Protein AF-A0A4Y7KGI1-F1 (afdb_monomer)

Structure (mmCIF, N/CA/C/O backbone):
data_AF-A0A4Y7KGI1-F1
#
_entry.id   AF-A0A4Y7KGI1-F1
#
loop_
_atom_site.group_PDB
_atom_site.id
_atom_site.type_symbol
_atom_site.label_atom_id
_atom_site.label_alt_id
_atom_site.label_comp_id
_atom_site.label_asym_id
_atom_site.label_entity_id
_atom_site.label_seq_id
_atom_site.pdbx_PDB_ins_code
_atom_site.Cartn_x
_atom_site.Cartn_y
_atom_site.Cartn_z
_atom_site.occupancy
_atom_site.B_iso_or_equiv
_atom_site.auth_seq_id
_atom_site.auth_comp_id
_atom_site.auth_asym_id
_atom_site.auth_atom_id
_atom_site.pdbx_PDB_model_num
ATOM 1 N N . MET A 1 1 ? 26.899 7.361 29.196 1.00 39.91 1 MET A N 1
ATOM 2 C CA . MET A 1 1 ? 26.241 8.656 28.919 1.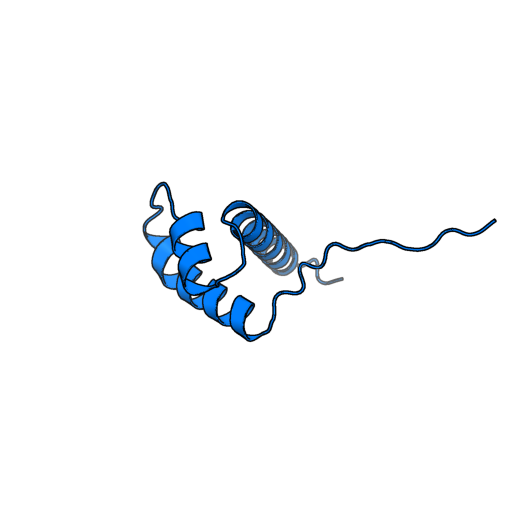00 39.91 1 MET A CA 1
ATOM 3 C C . MET A 1 1 ? 25.465 8.530 27.614 1.00 39.91 1 MET A C 1
ATOM 5 O O . MET A 1 1 ? 26.033 8.024 26.662 1.00 39.91 1 MET A O 1
ATOM 9 N N . ALA A 1 2 ? 24.204 8.977 27.638 1.00 41.69 2 ALA A N 1
ATOM 10 C CA . ALA A 1 2 ? 23.294 9.290 26.527 1.00 41.69 2 ALA A CA 1
ATOM 11 C C . ALA A 1 2 ? 22.813 8.166 25.578 1.00 41.69 2 ALA A C 1
ATOM 13 O O . ALA A 1 2 ? 23.484 7.776 24.630 1.00 41.69 2 ALA A O 1
ATOM 14 N N . SER A 1 3 ? 21.553 7.765 25.787 1.00 62.41 3 SER A N 1
ATOM 15 C CA . SER A 1 3 ? 20.631 7.330 24.731 1.00 62.41 3 SER A CA 1
ATOM 16 C C . SER A 1 3 ? 20.479 8.405 23.649 1.00 62.41 3 SER A C 1
ATOM 18 O O . SER A 1 3 ? 20.408 9.588 23.980 1.00 62.41 3 SER A O 1
ATOM 20 N N . SER A 1 4 ? 20.324 7.999 22.386 1.00 57.50 4 SER A N 1
ATOM 21 C CA . SER A 1 4 ? 19.681 8.770 21.303 1.00 57.50 4 SER A CA 1
ATOM 22 C C . SER A 1 4 ? 19.423 7.859 20.094 1.00 57.50 4 SER A C 1
ATOM 24 O O . SER A 1 4 ? 20.148 6.887 19.907 1.00 57.50 4 SER A O 1
ATOM 26 N N . PRO A 1 5 ? 18.388 8.134 19.287 1.00 52.97 5 PRO A N 1
ATOM 27 C CA . PRO A 1 5 ? 16.992 7.869 19.587 1.00 52.97 5 PRO A CA 1
ATOM 28 C C . PRO A 1 5 ? 16.460 6.739 18.697 1.00 52.97 5 PRO A C 1
ATOM 30 O O . PRO A 1 5 ? 17.114 6.266 17.773 1.00 52.97 5 PRO A O 1
ATOM 33 N N . LYS A 1 6 ? 15.227 6.325 18.987 1.00 56.84 6 LYS A N 1
ATOM 34 C CA . LYS A 1 6 ? 14.410 5.471 18.132 1.00 56.84 6 LYS A CA 1
ATOM 35 C C . LYS A 1 6 ? 14.455 5.993 16.694 1.00 56.84 6 LYS A C 1
ATOM 37 O O . LYS A 1 6 ? 13.779 6.964 16.371 1.00 56.84 6 LYS A O 1
ATOM 42 N N . GLY A 1 7 ? 15.204 5.320 15.829 1.00 42.41 7 GLY A N 1
ATOM 43 C CA . GLY A 1 7 ? 14.872 5.297 14.418 1.00 42.41 7 GLY A CA 1
ATOM 44 C C . GLY A 1 7 ? 13.586 4.501 14.309 1.00 42.41 7 GLY A C 1
ATOM 45 O O . GLY A 1 7 ? 13.616 3.304 14.047 1.00 42.41 7 GLY A O 1
ATOM 46 N N . CYS A 1 8 ? 12.445 5.137 14.582 1.00 43.75 8 CYS A N 1
ATOM 47 C CA . CYS A 1 8 ? 11.240 4.725 13.902 1.00 43.75 8 CYS A CA 1
ATOM 48 C C . CYS A 1 8 ? 11.616 4.787 12.425 1.00 43.75 8 CYS A C 1
ATOM 50 O O . CYS A 1 8 ? 11.791 5.865 11.861 1.00 43.75 8 CYS A O 1
ATOM 52 N N . SER A 1 9 ? 11.816 3.627 11.810 1.00 51.03 9 SER A N 1
ATOM 53 C CA . SER A 1 9 ? 11.804 3.482 10.363 1.00 51.03 9 SER A CA 1
ATOM 54 C C . SER A 1 9 ? 10.373 3.762 9.901 1.00 51.03 9 SER A C 1
ATOM 56 O O . SER A 1 9 ? 9.676 2.893 9.387 1.00 51.03 9 SER A O 1
ATOM 58 N N . SER A 1 10 ? 9.899 4.985 10.155 1.00 54.66 10 SER A N 1
ATOM 59 C CA . SER A 1 10 ? 8.916 5.645 9.332 1.00 54.66 10 SER A CA 1
ATOM 60 C C . SER A 1 10 ? 9.627 5.768 8.002 1.00 54.66 10 SER A C 1
ATOM 62 O O . SER A 1 10 ? 10.391 6.708 7.765 1.00 54.66 10 SER A O 1
ATOM 64 N N . SER A 1 11 ? 9.507 4.721 7.188 1.00 60.22 11 SER A N 1
ATOM 65 C CA . SER A 1 11 ? 9.757 4.825 5.764 1.00 60.22 11 SER A CA 1
ATOM 66 C C . SER A 1 11 ? 9.060 6.109 5.366 1.00 60.22 11 SER A C 1
ATOM 68 O O . SER A 1 11 ? 7.854 6.228 5.568 1.00 60.22 11 SER A O 1
ATOM 70 N N . SER A 1 12 ? 9.836 7.132 5.009 1.00 67.69 12 SER A N 1
ATOM 71 C CA . SER A 1 12 ? 9.304 8.463 4.737 1.00 67.69 12 SER A CA 1
ATOM 72 C C . SER A 1 12 ? 8.605 8.403 3.390 1.00 67.69 12 SER A C 1
ATOM 74 O O . SER A 1 12 ? 9.112 8.901 2.392 1.00 67.69 12 SER A O 1
ATOM 76 N N . TRP A 1 13 ? 7.472 7.704 3.370 1.00 79.25 13 TRP A N 1
ATOM 77 C CA . TRP A 1 13 ? 6.550 7.655 2.263 1.00 79.25 13 TRP A CA 1
ATOM 78 C C . TRP A 1 13 ? 6.123 9.088 2.020 1.00 79.25 13 TRP A C 1
ATOM 80 O O . TRP A 1 13 ? 5.490 9.724 2.867 1.00 79.25 13 TRP A O 1
ATOM 90 N N . THR A 1 14 ? 6.522 9.623 0.875 1.00 85.12 14 THR A N 1
ATOM 91 C CA . THR A 1 14 ? 6.026 10.927 0.464 1.00 85.12 14 THR A CA 1
ATOM 92 C C . THR A 1 14 ? 4.527 10.824 0.199 1.00 85.12 14 THR A C 1
ATOM 94 O O . THR A 1 14 ? 3.981 9.743 -0.045 1.00 85.12 14 THR A O 1
ATOM 97 N N . TRP A 1 15 ? 3.843 11.967 0.208 1.00 84.56 15 TRP A N 1
ATOM 98 C CA . TRP A 1 15 ? 2.425 12.010 -0.146 1.00 84.56 15 TRP A CA 1
ATOM 99 C C . TRP A 1 15 ? 2.173 11.407 -1.543 1.00 84.56 15 TRP A C 1
ATOM 101 O O . TRP A 1 15 ? 1.166 10.731 -1.753 1.00 84.56 15 TRP A O 1
ATOM 111 N N . GLU A 1 16 ? 3.109 11.602 -2.482 1.00 87.25 16 GLU A N 1
ATOM 112 C CA . GLU A 1 16 ? 3.053 11.063 -3.847 1.00 87.25 16 GLU A CA 1
ATOM 113 C C . GLU A 1 16 ? 3.150 9.543 -3.845 1.00 87.25 16 GLU A C 1
ATOM 115 O O . GLU A 1 16 ? 2.346 8.871 -4.490 1.00 87.25 16 GLU A O 1
ATOM 120 N N . GLN A 1 17 ? 4.097 8.997 -3.078 1.00 87.69 17 GLN A N 1
ATOM 121 C CA . GLN A 1 17 ? 4.286 7.557 -2.952 1.00 87.69 17 GLN A CA 1
ATOM 122 C C . GLN A 1 17 ? 3.073 6.897 -2.301 1.00 87.69 17 GLN A C 1
ATOM 124 O O . GLN A 1 17 ? 2.600 5.883 -2.812 1.00 87.69 17 GLN A O 1
ATOM 129 N N . ASN A 1 18 ? 2.526 7.486 -1.230 1.00 86.88 18 ASN A N 1
ATOM 130 C CA . ASN A 1 18 ? 1.339 6.945 -0.565 1.00 86.88 18 ASN A CA 1
ATOM 131 C C . ASN A 1 18 ? 0.133 6.934 -1.510 1.00 86.88 18 ASN A C 1
ATOM 133 O O . ASN A 1 18 ? -0.541 5.917 -1.650 1.00 86.88 18 ASN A O 1
ATOM 137 N N . LYS A 1 19 ? -0.088 8.034 -2.239 1.00 89.31 19 LYS A N 1
ATOM 138 C CA . LYS A 1 19 ? -1.171 8.128 -3.224 1.00 89.31 19 LYS A CA 1
ATOM 139 C C . LYS A 1 19 ? -1.016 7.093 -4.341 1.00 89.31 19 LYS A C 1
ATOM 141 O O . LYS A 1 19 ? -1.982 6.421 -4.702 1.00 89.31 19 LYS A O 1
ATOM 146 N N . SER A 1 20 ? 0.188 6.945 -4.894 1.00 89.62 20 SER A N 1
ATOM 147 C CA . SER A 1 20 ? 0.472 5.934 -5.919 1.00 89.62 20 SER A CA 1
ATOM 148 C C . SER A 1 20 ? 0.277 4.514 -5.389 1.00 89.62 20 SER A C 1
ATOM 150 O O . SER A 1 20 ? -0.269 3.669 -6.102 1.00 89.62 20 SER A O 1
ATOM 152 N N . PHE A 1 21 ? 0.657 4.261 -4.136 1.00 89.62 21 PHE A N 1
ATOM 153 C CA . PHE A 1 21 ? 0.450 2.984 -3.465 1.00 89.62 21 PHE A CA 1
ATOM 154 C C . PHE A 1 21 ? -1.029 2.659 -3.297 1.00 89.62 21 PHE A C 1
ATOM 156 O O . PHE A 1 21 ? -1.436 1.585 -3.717 1.00 89.62 21 PHE A O 1
ATOM 163 N N . GLU A 1 22 ? -1.851 3.577 -2.791 1.00 89.12 22 GLU A N 1
ATOM 164 C CA . GLU A 1 22 ? -3.298 3.367 -2.633 1.00 89.12 22 GLU A CA 1
ATOM 165 C C . GLU A 1 22 ? -3.992 3.091 -3.977 1.00 89.12 22 GLU A C 1
ATOM 167 O O . GLU A 1 22 ? -4.803 2.169 -4.101 1.00 89.12 22 GLU A O 1
ATOM 172 N N . VAL A 1 23 ? -3.629 3.843 -5.024 1.00 90.06 23 VAL A N 1
ATOM 173 C CA . VAL A 1 23 ? -4.161 3.639 -6.381 1.00 90.06 23 VAL A CA 1
ATOM 174 C C . VAL A 1 23 ? -3.746 2.277 -6.939 1.00 90.06 23 VAL A C 1
ATOM 176 O O . VAL A 1 23 ? -4.555 1.587 -7.566 1.00 90.06 23 VAL A O 1
ATOM 179 N N . ALA A 1 24 ? -2.489 1.882 -6.745 1.00 89.00 24 ALA A N 1
ATOM 180 C CA . ALA A 1 24 ? -1.993 0.587 -7.188 1.00 89.00 24 ALA A CA 1
ATOM 181 C C . ALA A 1 24 ? -2.603 -0.565 -6.375 1.00 89.00 24 ALA A C 1
ATOM 183 O O . ALA A 1 24 ? -2.970 -1.588 -6.957 1.00 89.00 24 ALA A O 1
ATOM 184 N N . LEU A 1 25 ? -2.800 -0.378 -5.069 1.00 87.81 25 LEU A N 1
ATOM 185 C CA . LEU A 1 25 ? -3.480 -1.317 -4.185 1.00 87.81 25 LEU A CA 1
ATOM 186 C C . LEU A 1 25 ? -4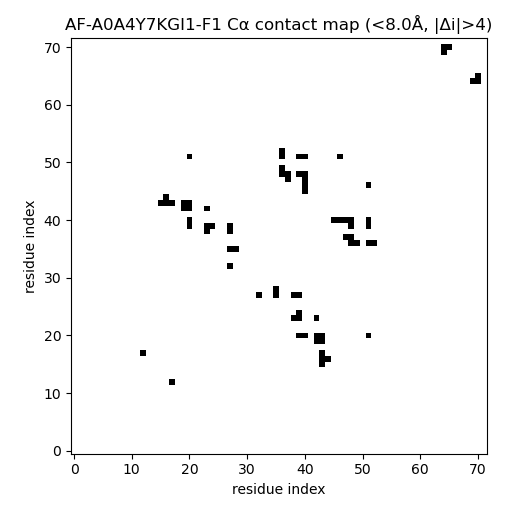.890 -1.596 -4.710 1.00 87.81 25 LEU A C 1
ATOM 188 O O . LEU A 1 25 ? -5.223 -2.746 -4.976 1.00 87.81 25 LEU A O 1
ATOM 192 N N . ALA A 1 26 ? -5.678 -0.555 -4.992 1.00 86.50 26 ALA A N 1
ATOM 193 C CA . ALA A 1 26 ? -7.041 -0.691 -5.512 1.00 86.50 26 ALA A CA 1
ATOM 194 C C . ALA A 1 26 ? -7.129 -1.476 -6.838 1.00 86.50 26 ALA A C 1
ATOM 196 O O . ALA A 1 26 ? -8.150 -2.117 -7.112 1.00 86.50 26 ALA A O 1
ATOM 197 N N . LYS A 1 27 ? -6.070 -1.432 -7.657 1.00 85.00 27 LYS A N 1
ATOM 198 C CA . LYS A 1 27 ? -5.980 -2.137 -8.946 1.00 85.00 27 LYS A CA 1
ATOM 199 C C . LYS A 1 27 ? -5.521 -3.585 -8.801 1.00 85.00 27 LYS A C 1
ATOM 201 O O . LYS A 1 27 ? -6.103 -4.463 -9.432 1.00 85.00 27 LYS A O 1
ATOM 206 N N . TYR A 1 28 ? -4.477 -3.835 -8.011 1.00 82.81 28 TYR A N 1
ATOM 207 C CA . TYR A 1 28 ? -3.794 -5.132 -7.990 1.00 82.81 28 TYR A CA 1
ATOM 208 C C . TYR A 1 28 ? -4.208 -6.038 -6.830 1.00 82.81 28 TYR A C 1
ATOM 210 O O . TYR A 1 28 ? -4.121 -7.253 -6.984 1.00 82.81 28 TYR A O 1
ATOM 218 N N . ILE A 1 29 ? -4.712 -5.500 -5.713 1.00 78.38 29 ILE A N 1
ATOM 219 C CA . ILE A 1 29 ? -5.090 -6.320 -4.548 1.00 78.38 29 ILE A CA 1
ATOM 220 C C . ILE A 1 29 ? -6.314 -7.206 -4.824 1.00 78.38 29 ILE A C 1
ATOM 222 O O . ILE A 1 29 ? -6.428 -8.289 -4.267 1.00 78.38 29 ILE A O 1
ATOM 226 N N . LYS A 1 30 ? -7.216 -6.787 -5.726 1.00 72.50 30 LYS A N 1
ATOM 227 C CA . LYS A 1 30 ? -8.463 -7.513 -6.035 1.00 72.50 30 LYS A CA 1
ATOM 228 C C . LYS A 1 30 ? -8.253 -8.833 -6.779 1.00 72.50 30 LYS A C 1
ATOM 230 O O . LYS A 1 30 ? -9.118 -9.696 -6.723 1.00 72.50 30 LYS A O 1
ATOM 235 N N . VAL A 1 31 ? -7.159 -8.952 -7.528 1.00 70.75 31 VAL A N 1
ATOM 236 C CA . VAL A 1 31 ? -6.914 -10.077 -8.452 1.00 70.75 31 VAL A CA 1
ATOM 237 C C . VAL A 1 31 ? -5.942 -11.102 -7.844 1.00 70.75 31 VAL A C 1
ATOM 239 O O . VAL A 1 31 ? -5.680 -12.124 -8.461 1.00 70.75 31 V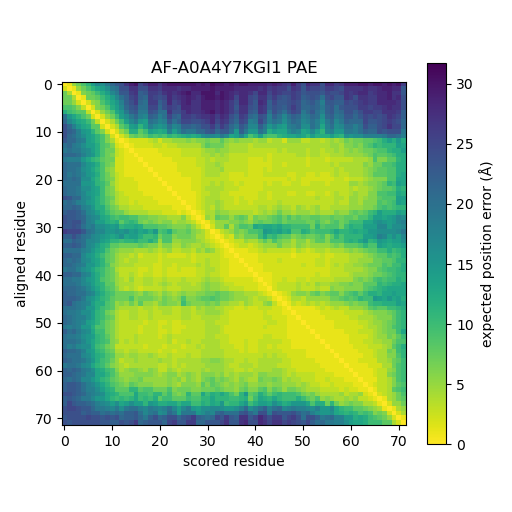AL A O 1
ATOM 242 N N . ASP A 1 32 ? -5.403 -10.818 -6.651 1.00 67.00 32 ASP A N 1
ATOM 243 C CA . ASP A 1 32 ? -4.348 -11.576 -5.959 1.00 67.00 32 ASP A CA 1
ATOM 244 C C . ASP A 1 32 ? -3.274 -12.190 -6.889 1.00 67.00 32 ASP A C 1
ATOM 246 O O . ASP A 1 32 ? -3.038 -13.398 -6.885 1.00 67.00 32 ASP A O 1
ATO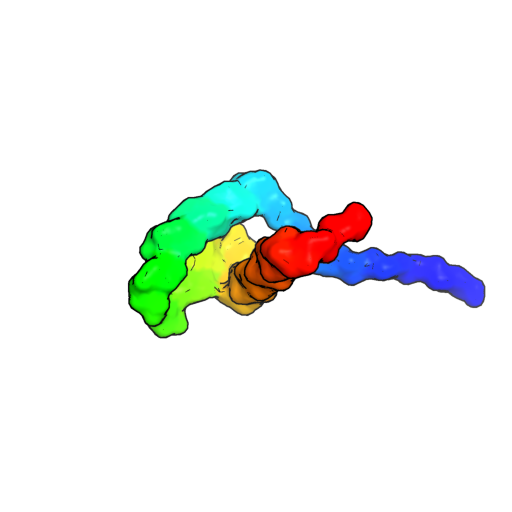M 250 N N . PRO A 1 33 ? -2.626 -11.391 -7.762 1.00 74.75 33 PRO A N 1
ATOM 251 C CA . PRO A 1 33 ? -1.561 -11.915 -8.601 1.00 74.75 33 PRO A CA 1
ATOM 252 C C . PRO A 1 33 ? -0.345 -12.300 -7.735 1.00 74.75 33 PRO A C 1
ATOM 254 O O . PRO A 1 33 ? -0.038 -11.576 -6.782 1.00 74.75 33 PRO A O 1
ATOM 257 N N . PRO A 1 34 ? 0.407 -13.357 -8.101 1.00 77.75 34 PRO A N 1
ATOM 258 C CA . PRO A 1 34 ? 1.566 -13.830 -7.331 1.00 77.75 34 PRO A CA 1
ATOM 259 C C . PRO A 1 34 ? 2.613 -12.729 -7.074 1.00 77.75 34 PRO A C 1
ATOM 261 O O . PRO A 1 34 ? 3.220 -12.691 -6.012 1.00 77.75 34 PRO A O 1
ATOM 264 N N . ASP A 1 35 ? 2.735 -11.760 -7.987 1.00 82.94 35 ASP A N 1
ATOM 265 C CA . ASP A 1 35 ? 3.660 -10.624 -7.888 1.00 82.94 35 ASP A CA 1
ATOM 266 C C . ASP A 1 35 ? 2.958 -9.294 -7.561 1.00 82.94 35 ASP A C 1
ATOM 268 O O . ASP A 1 35 ? 3.365 -8.226 -8.033 1.00 82.94 35 ASP A O 1
ATOM 272 N N . ARG A 1 36 ? 1.861 -9.318 -6.787 1.00 86.00 36 ARG A N 1
ATOM 273 C CA . ARG A 1 36 ? 1.081 -8.105 -6.457 1.00 86.00 36 ARG A CA 1
ATOM 274 C C . ARG A 1 36 ? 1.949 -6.982 -5.894 1.00 86.00 36 ARG A C 1
ATOM 276 O O . ARG A 1 36 ? 1.809 -5.838 -6.317 1.00 86.00 36 ARG A O 1
ATOM 283 N N . TRP A 1 37 ? 2.897 -7.310 -5.018 1.00 89.12 37 TRP A N 1
ATOM 284 C CA . TRP A 1 37 ? 3.779 -6.327 -4.393 1.00 89.12 37 TRP A CA 1
ATOM 285 C C . TRP A 1 37 ? 4.761 -5.714 -5.383 1.00 89.12 37 TRP A C 1
ATOM 287 O O . TRP A 1 37 ? 4.967 -4.505 -5.352 1.00 89.12 37 TRP A O 1
ATOM 297 N N . GLN A 1 38 ? 5.289 -6.497 -6.328 1.00 88.50 38 GLN A N 1
ATOM 298 C CA . GLN A 1 38 ? 6.116 -5.948 -7.405 1.00 88.50 38 GLN A CA 1
ATOM 299 C C . GLN A 1 38 ? 5.299 -5.043 -8.335 1.00 88.50 38 GLN A C 1
ATOM 301 O O . GLN A 1 38 ? 5.766 -3.975 -8.728 1.00 88.50 38 GLN A O 1
ATOM 306 N N . LYS A 1 39 ? 4.051 -5.420 -8.646 1.00 86.94 39 LYS A N 1
ATOM 307 C CA . LYS A 1 39 ? 3.143 -4.596 -9.461 1.00 86.94 39 LYS A CA 1
ATOM 308 C C . LYS A 1 39 ? 2.743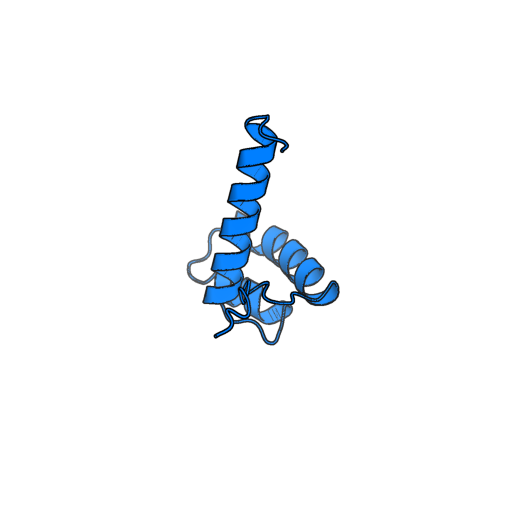 -3.287 -8.779 1.00 86.94 39 LYS A C 1
ATOM 310 O O . LYS A 1 39 ? 2.496 -2.309 -9.479 1.00 86.94 39 LYS A O 1
ATOM 315 N N . ILE A 1 40 ? 2.691 -3.265 -7.447 1.00 88.19 40 ILE A N 1
ATOM 316 C CA . ILE A 1 40 ? 2.420 -2.064 -6.644 1.00 88.19 40 ILE A CA 1
ATOM 317 C C . ILE A 1 40 ? 3.688 -1.216 -6.459 1.00 88.19 40 ILE A C 1
ATOM 319 O O . ILE A 1 40 ? 3.610 0.005 -6.540 1.00 88.19 40 ILE A O 1
ATOM 323 N N . ALA A 1 41 ? 4.858 -1.833 -6.286 1.00 89.31 41 ALA A N 1
ATOM 324 C CA . ALA A 1 41 ? 6.141 -1.137 -6.162 1.00 89.31 41 ALA A CA 1
ATOM 325 C C . ALA A 1 41 ? 6.521 -0.359 -7.431 1.00 89.31 41 ALA A C 1
ATOM 327 O O . ALA A 1 41 ? 7.039 0.754 -7.354 1.00 89.31 41 ALA A O 1
ATOM 328 N N . ASN A 1 42 ? 6.218 -0.923 -8.602 1.00 87.62 42 ASN A N 1
ATOM 329 C CA . ASN A 1 42 ? 6.576 -0.347 -9.896 1.00 87.62 42 ASN A CA 1
ATOM 330 C C . ASN A 1 42 ? 6.042 1.096 -10.106 1.00 87.62 42 ASN A C 1
ATOM 332 O O . ASN A 1 42 ? 6.844 1.982 -10.394 1.00 87.62 42 ASN A O 1
ATOM 336 N N . PRO A 1 43 ? 4.737 1.396 -9.907 1.00 85.12 43 PRO A N 1
ATOM 337 C CA . PRO A 1 43 ? 4.219 2.765 -10.005 1.00 85.12 43 PRO A CA 1
ATOM 338 C C . PRO A 1 43 ? 4.586 3.674 -8.824 1.00 85.12 43 PRO A C 1
ATOM 340 O O . PRO A 1 43 ? 4.501 4.890 -8.966 1.00 85.12 43 PRO A O 1
ATOM 343 N N 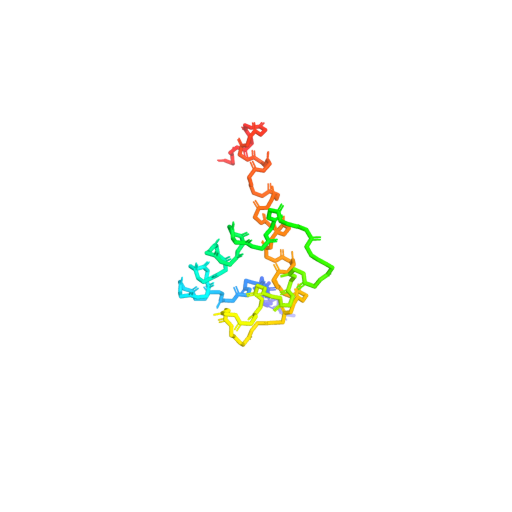. VAL A 1 44 ? 4.949 3.122 -7.661 1.00 84.00 44 VAL A N 1
ATOM 34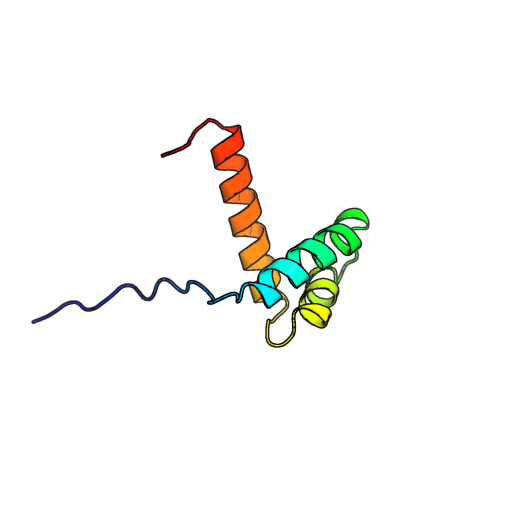4 C CA . VAL A 1 44 ? 5.361 3.924 -6.494 1.00 84.00 44 VAL A CA 1
ATOM 345 C C . VAL A 1 44 ? 6.763 4.497 -6.703 1.00 84.00 44 VAL A C 1
ATOM 347 O O . VAL A 1 44 ? 6.989 5.658 -6.376 1.00 84.00 44 VAL A O 1
ATOM 350 N N . GLY A 1 45 ? 7.670 3.711 -7.295 1.00 79.69 45 GLY A N 1
ATOM 351 C CA . GLY A 1 45 ? 9.028 4.137 -7.625 1.00 79.69 45 GLY A CA 1
ATOM 352 C C . GLY A 1 45 ? 9.930 4.299 -6.395 1.00 79.69 45 GLY A C 1
ATOM 353 O O . GLY A 1 45 ? 9.564 4.908 -5.391 1.00 79.69 45 GLY A O 1
ATOM 354 N N . GLY A 1 46 ? 11.139 3.735 -6.458 1.00 80.31 46 GLY A N 1
ATOM 355 C CA . GLY A 1 46 ? 12.125 3.845 -5.370 1.00 80.31 46 GLY A CA 1
ATOM 356 C C . GLY A 1 46 ? 11.769 3.084 -4.086 1.00 80.31 46 GLY A C 1
ATOM 357 O O . GLY A 1 46 ? 12.462 3.237 -3.086 1.00 80.31 46 GLY A O 1
ATOM 358 N N . ILE A 1 47 ? 10.718 2.260 -4.112 1.00 84.56 47 ILE A N 1
ATOM 359 C CA . ILE A 1 47 ? 10.272 1.419 -2.999 1.00 84.56 47 ILE A CA 1
ATOM 360 C C . ILE A 1 47 ? 10.295 -0.044 -3.454 1.00 84.56 47 ILE A C 1
ATOM 362 O O . ILE A 1 47 ? 9.799 -0.371 -4.532 1.00 84.56 47 ILE A O 1
ATOM 366 N N . SER A 1 48 ? 10.879 -0.924 -2.641 1.00 88.38 48 SER A N 1
ATOM 367 C CA . SER A 1 48 ? 10.949 -2.366 -2.907 1.00 88.38 48 SER A CA 1
ATOM 368 C C . SER A 1 48 ? 9.619 -3.065 -2.620 1.00 88.38 48 SER A C 1
ATOM 370 O O . SER A 1 48 ? 8.850 -2.623 -1.771 1.00 88.38 48 SER A O 1
ATOM 372 N N . ALA A 1 49 ? 9.374 -4.213 -3.256 1.00 88.31 49 ALA A N 1
ATOM 373 C CA . ALA A 1 49 ? 8.175 -5.019 -3.007 1.00 88.31 49 ALA A CA 1
ATOM 374 C C . ALA A 1 49 ? 8.007 -5.413 -1.523 1.00 88.31 49 ALA A C 1
ATOM 376 O O . ALA A 1 49 ? 6.897 -5.365 -1.005 1.00 88.31 49 ALA A O 1
ATOM 377 N N . GLU A 1 50 ? 9.105 -5.719 -0.826 1.00 88.31 50 GLU A N 1
ATOM 378 C CA . GLU A 1 50 ? 9.105 -6.012 0.618 1.00 88.31 50 GLU A CA 1
ATOM 379 C C . GLU A 1 50 ? 8.652 -4.809 1.463 1.00 88.31 50 GLU A C 1
ATOM 381 O O . GLU A 1 50 ? 7.923 -4.949 2.444 1.00 88.31 50 GLU A O 1
ATOM 386 N N . GLU A 1 51 ? 9.045 -3.598 1.063 1.00 88.81 51 GLU A N 1
ATOM 387 C CA . GLU A 1 51 ? 8.668 -2.363 1.755 1.00 88.81 51 GLU A CA 1
ATOM 388 C C . GLU A 1 51 ? 7.188 -2.027 1.521 1.00 88.81 51 GLU A C 1
ATOM 390 O O . GLU A 1 51 ? 6.480 -1.632 2.447 1.00 88.81 51 GLU A O 1
ATOM 395 N N . VAL A 1 52 ? 6.695 -2.260 0.301 1.00 88.50 52 VAL A N 1
ATOM 396 C CA . VAL A 1 52 ? 5.266 -2.173 -0.032 1.00 88.50 52 VAL A CA 1
ATOM 397 C C . VAL A 1 52 ? 4.441 -3.149 0.812 1.00 88.50 52 VAL A C 1
ATOM 399 O O . VAL A 1 52 ? 3.392 -2.775 1.336 1.00 88.50 52 VAL A O 1
ATOM 402 N N . GLU A 1 53 ? 4.905 -4.389 0.967 1.00 89.06 53 GLU A N 1
ATOM 403 C CA . GLU A 1 53 ? 4.234 -5.388 1.800 1.00 89.06 53 GLU A CA 1
ATOM 404 C C . GLU A 1 53 ? 4.192 -4.965 3.273 1.00 89.06 53 GLU A C 1
ATOM 406 O O . GLU A 1 53 ? 3.141 -5.061 3.914 1.00 89.06 53 GLU A O 1
ATOM 411 N N . ARG A 1 54 ? 5.302 -4.441 3.812 1.00 89.38 54 ARG A N 1
ATOM 412 C CA . ARG A 1 54 ? 5.339 -3.919 5.186 1.00 89.38 54 ARG A CA 1
ATOM 413 C C . ARG A 1 54 ? 4.347 -2.774 5.377 1.00 89.38 54 ARG A C 1
ATOM 415 O O . ARG A 1 54 ? 3.609 -2.769 6.360 1.00 89.38 54 ARG A O 1
ATOM 422 N N . GLN A 1 55 ? 4.293 -1.842 4.426 1.00 86.38 55 GLN A N 1
ATOM 423 C CA . GLN A 1 55 ? 3.360 -0.717 4.466 1.00 86.38 55 GLN A CA 1
ATOM 424 C C . GLN A 1 55 ? 1.902 -1.185 4.431 1.00 86.38 55 GLN A C 1
ATOM 426 O O . GLN A 1 55 ? 1.072 -0.678 5.183 1.00 86.38 55 GLN A O 1
ATOM 431 N N . TYR A 1 56 ? 1.592 -2.191 3.612 1.00 88.38 56 TYR A N 1
ATOM 432 C CA . TYR A 1 56 ? 0.260 -2.787 3.585 1.00 88.38 56 TYR A CA 1
ATOM 433 C C . TYR A 1 56 ? -0.113 -3.446 4.913 1.00 88.38 56 TYR A C 1
ATOM 435 O O . TYR A 1 56 ? -1.228 -3.259 5.389 1.00 88.38 56 TYR A O 1
ATOM 443 N N . ARG A 1 57 ? 0.805 -4.196 5.534 1.00 88.25 57 ARG A N 1
ATOM 444 C CA . ARG A 1 57 ? 0.552 -4.823 6.839 1.00 88.25 57 ARG A CA 1
ATOM 445 C C . ARG A 1 57 ? 0.238 -3.788 7.915 1.00 88.25 57 ARG A C 1
ATOM 447 O O . ARG A 1 57 ? -0.750 -3.961 8.618 1.00 88.25 57 ARG A O 1
ATOM 454 N N . ASN A 1 58 ? 1.003 -2.698 7.968 1.00 85.69 58 ASN A N 1
ATOM 455 C CA . ASN A 1 58 ? 0.729 -1.587 8.880 1.00 85.69 58 ASN A CA 1
ATOM 456 C C . ASN A 1 58 ? -0.656 -0.979 8.623 1.00 85.69 58 ASN A C 1
ATOM 458 O O . ASN A 1 58 ? -1.421 -0.800 9.562 1.00 85.69 58 ASN A O 1
ATOM 462 N N . LEU A 1 59 ? -1.010 -0.736 7.354 1.00 86.00 59 LEU A N 1
ATOM 463 C CA . LEU A 1 59 ? -2.329 -0.215 6.986 1.00 86.00 59 LEU A CA 1
ATOM 464 C C . LEU A 1 59 ? -3.459 -1.156 7.433 1.00 86.00 59 LEU A C 1
ATOM 466 O O . LEU A 1 59 ? -4.478 -0.696 7.939 1.00 86.00 59 LEU A O 1
ATOM 470 N N . VAL A 1 60 ? -3.288 -2.469 7.261 1.00 86.25 60 VAL A N 1
ATOM 471 C CA . VAL A 1 60 ? -4.265 -3.470 7.710 1.00 86.25 60 VAL A CA 1
ATOM 472 C C . VAL A 1 60 ? -4.373 -3.485 9.232 1.00 86.25 60 VAL A C 1
ATOM 474 O O . VAL A 1 60 ? -5.488 -3.513 9.741 1.00 86.25 60 VAL A O 1
ATOM 477 N N . GLU A 1 61 ? -3.254 -3.441 9.956 1.00 85.19 61 GLU A N 1
ATOM 478 C CA . GLU A 1 61 ? -3.257 -3.364 11.421 1.00 85.19 61 GLU A CA 1
ATOM 479 C C . GLU A 1 61 ? -3.939 -2.083 11.918 1.00 85.19 61 GLU A C 1
ATOM 481 O O . GLU A 1 61 ? -4.770 -2.151 12.820 1.00 85.19 61 GLU A O 1
ATOM 486 N N . ASP A 1 62 ? -3.668 -0.930 11.305 1.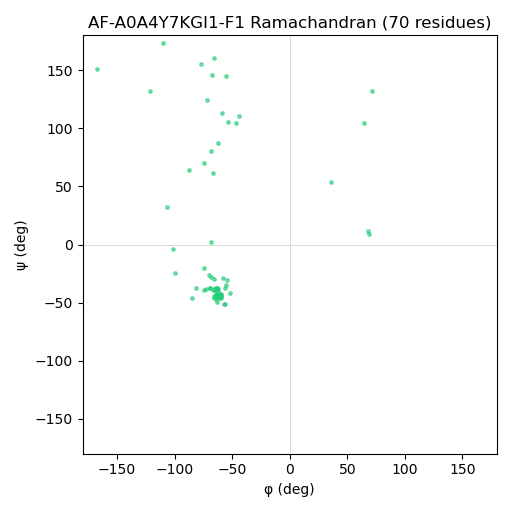00 80.75 62 ASP A N 1
ATOM 487 C CA . ASP A 1 62 ? -4.327 0.333 11.651 1.00 80.75 62 ASP A CA 1
ATOM 488 C C . ASP A 1 62 ? -5.840 0.271 11.392 1.00 80.75 62 ASP A C 1
ATOM 490 O O . ASP A 1 62 ? -6.629 0.632 12.265 1.00 80.75 62 ASP A O 1
ATOM 494 N N . VAL A 1 63 ? -6.269 -0.258 10.240 1.00 84.00 63 VAL A N 1
ATOM 495 C CA . VAL A 1 63 ? -7.697 -0.456 9.926 1.00 84.00 63 VAL A CA 1
ATOM 496 C C . VAL A 1 63 ? -8.355 -1.419 10.915 1.00 84.00 63 VAL A C 1
ATOM 498 O O . VAL A 1 63 ? -9.449 -1.140 11.399 1.00 84.00 63 VAL A O 1
ATOM 501 N N . GLN A 1 64 ? -7.690 -2.525 11.257 1.00 81.62 64 GLN A N 1
ATOM 502 C CA . GLN A 1 64 ? -8.193 -3.492 12.236 1.00 81.62 64 GLN A CA 1
ATOM 503 C C . GLN A 1 64 ? -8.320 -2.882 13.632 1.00 81.62 64 GLN A C 1
ATOM 505 O O . GLN A 1 64 ? -9.296 -3.147 14.329 1.00 81.62 64 GLN A O 1
ATOM 510 N N . ARG A 1 65 ? -7.367 -2.040 14.045 1.00 76.75 65 ARG A N 1
ATOM 511 C CA . ARG A 1 65 ? -7.436 -1.324 15.325 1.00 76.75 65 ARG A CA 1
ATOM 512 C C . ARG A 1 65 ? -8.594 -0.329 15.363 1.00 76.75 65 ARG A C 1
ATOM 514 O O . ARG A 1 65 ? -9.269 -0.239 16.388 1.00 76.75 65 ARG A O 1
ATOM 521 N N . ILE A 1 66 ? -8.854 0.372 14.257 1.00 74.25 66 ILE A N 1
ATOM 522 C CA . ILE A 1 66 ? -10.006 1.276 14.127 1.00 74.25 66 ILE A CA 1
ATOM 523 C C . ILE A 1 66 ? -11.324 0.488 14.206 1.00 74.25 66 ILE A C 1
ATOM 525 O O . ILE A 1 66 ? -12.215 0.881 14.957 1.00 74.25 66 ILE A O 1
ATOM 529 N N . ASP A 1 67 ? -11.442 -0.632 13.483 1.00 71.81 67 ASP A N 1
ATOM 530 C CA . ASP A 1 67 ? -12.653 -1.472 13.461 1.00 71.81 67 ASP A CA 1
ATOM 531 C C . ASP A 1 67 ? -12.937 -2.122 14.825 1.00 71.81 67 ASP A C 1
ATOM 533 O O . ASP A 1 67 ? -14.074 -2.156 15.290 1.00 71.81 67 ASP A O 1
ATOM 537 N N . ALA A 1 68 ? -11.882 -2.527 15.538 1.00 75.25 68 ALA A N 1
ATOM 538 C CA . ALA A 1 68 ? -11.967 -3.043 16.902 1.00 75.25 68 ALA A CA 1
ATOM 539 C C . ALA A 1 68 ? -12.362 -1.980 17.950 1.00 75.25 68 ALA A C 1
ATOM 541 O O . ALA A 1 68 ? -12.391 -2.279 19.146 1.00 75.25 68 ALA A O 1
ATOM 542 N N . GLY A 1 69 ? -12.623 -0.732 17.541 1.00 63.28 69 GLY A N 1
ATOM 543 C CA . GLY A 1 69 ? -12.936 0.377 18.443 1.00 63.28 69 GLY A CA 1
ATOM 544 C C . GLY A 1 69 ? -11.756 0.805 19.319 1.00 63.28 69 GLY A C 1
ATOM 545 O O . GLY A 1 69 ? -11.937 1.575 20.260 1.00 63.28 69 GLY A O 1
ATOM 546 N N . GLN A 1 70 ? -10.542 0.331 19.022 1.00 56.84 70 GLN A N 1
ATOM 547 C CA . GLN A 1 70 ? -9.308 0.733 19.689 1.00 56.84 70 GLN A CA 1
ATOM 548 C C . GLN A 1 70 ? -8.721 1.963 18.995 1.00 56.84 70 GLN A C 1
ATOM 550 O O . GLN A 1 70 ? -7.618 1.941 18.443 1.00 56.84 70 GLN A O 1
ATOM 555 N N . VAL A 1 71 ? -9.473 3.058 19.050 1.00 54.00 71 VAL A N 1
ATOM 556 C CA . VAL A 1 71 ? -8.889 4.390 18.897 1.00 54.00 71 VAL A CA 1
ATOM 557 C C . VAL A 1 71 ? -8.094 4.655 20.187 1.00 54.00 71 VAL A C 1
ATOM 559 O O . VAL A 1 71 ? -8.667 4.475 21.262 1.00 54.00 71 VAL A O 1
ATOM 562 N N . PRO A 1 72 ? -6.786 4.973 20.139 1.00 54.62 72 PRO A N 1
ATOM 563 C CA . PRO A 1 72 ? -6.084 5.452 21.329 1.00 54.62 72 PRO A CA 1
ATOM 564 C C . PRO A 1 72 ? -6.694 6.751 21.872 1.00 54.62 72 PRO A C 1
ATOM 566 O O . PRO A 1 72 ? -7.236 7.541 21.064 1.00 54.62 72 PRO A O 1
#

Solvent-accessible surface area (backbone atoms only — not comparable to full-atom values): 4324 Å² total; per-residue (Å²): 138,82,90,80,78,87,77,69,81,67,71,81,66,45,75,67,34,48,51,35,35,55,58,31,43,72,66,39,61,82,70,67,49,9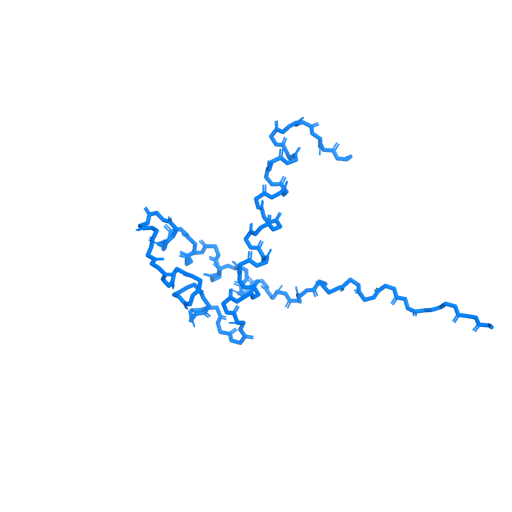8,56,38,40,51,64,27,18,62,74,34,52,100,48,51,34,70,55,47,47,51,53,48,51,51,52,50,52,52,51,49,33,52,73,71,65,56,67,131

Organism: Papaver somniferum (NCBI:txid3469)

Sequence (72 aa):
MASSPKGCSSSSWTWEQNKSFEVALAKYIKVDPPDRWQKIANPVGGISAEEVERQYRNLVEDVQRIDAGQVP

Foldseek 3Di:
DDDDDDPPPPVVQDPQLVVLLVVLCVVQVVVPDVQSLVSSDVSSPPAHSVRSVVVVVVVVVVVVCVVVVNDD

InterPro domains:
  IPR001005 SANT/Myb domain [cd00167] (13-60)
  IPR009057 Homedomain-like superfamily [SSF46689] (11-67)
  IPR044636 Transcription factor RADIALIS-like [PTHR43952] (1-72)

Radius of gyration: 14.75 Å; Cα contacts (8 Å, |Δi|>4): 38; chains: 1; bounding box: 39×26×39 Å

Mean predicted aligned error: 9.46 Å

pLDDT: mean 77.42, std 14.1, range [39.91, 90.06]

Secondary structure (DSSP, 8-state):
--------------HHHHHHHHHHHHHHGGG--TTHHHHHHHHH-S--HHHHHHHHHHHHHHHHHHHTT---